Protein AF-A0A8B6LNY7-F1 (afdb_monomer)

Radius of gyration: 22.98 Å; Cα contacts (8 Å, |Δi|>4): 117; chains: 1; bounding box: 53×46×66 Å

Secondary structure (DSSP, 8-state):
-------SSPPPHHHHHHHHHHHTTTS--GGGT--TTT-----HHHHHHHHHHHHHHTT--GGGTTT-HHHHHHHHHHHHHHHHHTT--TT------SSHHHHHHHHHHHHHHHHIIIIITTSPP-EEE-TTS-TTSSS-STT--EEEE-GGGGTSS-TT--EEEE----

Sequence (170 aa):
MTTMQLPKQGVPWAELEPQLKAAGEKDVAWRDGRAPAFVHYAGDDVLEVAKKACLMYFSENGLGLRAFHGLAKFESEVVAMGLGLLHGSEAARGAMTTGGTESIFLAVKAARDAARERGAGKSTPRIVLPYSAHPAFDFSVPGVRSISADLHKYGYAAKGASTTGRAAST

Structure (mmCIF, N/CA/C/O backbone):
data_AF-A0A8B6LNY7-F1
#
_entry.id   AF-A0A8B6LNY7-F1
#
loop_
_atom_site.group_PDB
_atom_site.id
_atom_site.type_symbol
_atom_site.label_atom_id
_atom_site.label_alt_id
_atom_site.label_comp_id
_atom_site.label_asym_id
_atom_site.label_entity_id
_atom_site.label_seq_id
_atom_site.pdbx_PDB_ins_code
_atom_site.Cartn_x
_atom_site.Cartn_y
_atom_site.Cartn_z
_atom_site.occupancy
_atom_site.B_iso_or_equiv
_atom_site.auth_seq_id
_atom_site.auth_comp_id
_atom_site.auth_asym_id
_atom_site.auth_atom_id
_atom_site.pdbx_PDB_model_num
ATOM 1 N N . MET A 1 1 ? -5.660 28.617 17.807 1.00 47.00 1 MET A N 1
ATOM 2 C CA . MET A 1 1 ? -5.602 27.144 17.904 1.00 47.00 1 MET A CA 1
ATOM 3 C C . MET A 1 1 ? -5.821 26.784 19.356 1.00 47.00 1 MET A C 1
ATOM 5 O O . MET A 1 1 ? -5.055 27.249 20.189 1.00 47.00 1 MET A O 1
ATOM 9 N N . THR A 1 2 ? -6.883 26.053 19.677 1.00 55.88 2 THR A N 1
ATOM 10 C CA . THR A 1 2 ? -7.087 25.559 21.042 1.00 55.88 2 THR A CA 1
ATOM 11 C C . THR A 1 2 ? -6.068 24.454 21.280 1.00 55.88 2 THR A C 1
ATOM 13 O O . THR A 1 2 ? -6.096 23.435 20.594 1.00 55.88 2 THR A O 1
ATOM 16 N N . THR A 1 3 ? -5.121 24.674 22.186 1.00 68.50 3 THR A N 1
ATOM 17 C CA . THR A 1 3 ? -4.111 23.680 22.550 1.00 68.50 3 THR A CA 1
ATOM 18 C C . THR A 1 3 ? -4.802 22.570 23.335 1.00 68.50 3 THR A C 1
ATOM 20 O O . THR A 1 3 ? -5.005 22.685 24.542 1.00 68.50 3 THR A O 1
ATOM 23 N N . MET A 1 4 ? -5.227 21.511 22.647 1.00 85.62 4 MET A N 1
ATOM 24 C CA . MET A 1 4 ? -5.687 20.303 23.325 1.00 85.62 4 MET A CA 1
ATOM 25 C C . MET A 1 4 ? -4.488 19.602 23.963 1.00 85.62 4 MET A C 1
ATOM 27 O O . MET A 1 4 ? -3.454 19.414 23.326 1.00 85.62 4 MET A O 1
ATOM 31 N N . GLN A 1 5 ? -4.633 19.247 25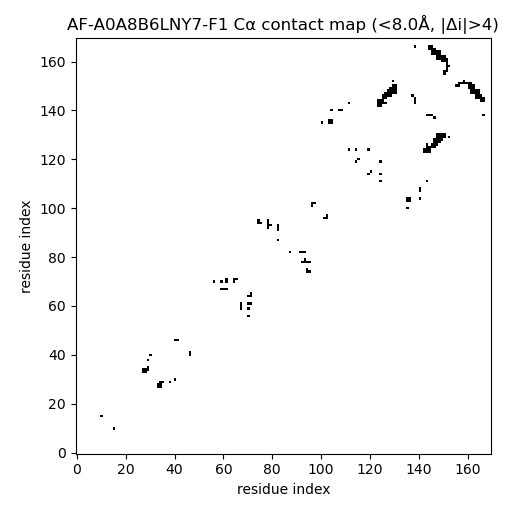.236 1.00 90.62 5 GLN A N 1
ATOM 32 C CA . GLN A 1 5 ? -3.673 18.453 25.998 1.00 90.62 5 GLN A CA 1
ATOM 33 C C . GLN A 1 5 ? -4.251 17.058 26.217 1.00 90.62 5 GLN A C 1
ATOM 35 O O . GLN A 1 5 ? -5.473 16.898 26.270 1.00 90.62 5 GLN A O 1
ATOM 40 N N . LEU A 1 6 ? -3.382 16.059 26.376 1.00 91.94 6 LEU A N 1
ATOM 41 C CA . LEU A 1 6 ? -3.823 14.719 26.752 1.00 91.94 6 LEU A CA 1
ATOM 42 C C . LEU A 1 6 ? -4.579 14.791 28.097 1.00 91.94 6 LEU A C 1
ATOM 44 O O . LEU A 1 6 ? -4.065 15.405 29.041 1.00 91.94 6 LEU A O 1
ATOM 48 N N . PRO A 1 7 ? -5.777 14.191 28.217 1.00 91.31 7 PRO A N 1
ATOM 49 C CA . PRO A 1 7 ? -6.501 14.152 29.480 1.00 91.31 7 PRO A CA 1
ATOM 50 C C . PRO A 1 7 ? -5.653 13.515 30.585 1.00 91.31 7 PRO A C 1
ATOM 52 O O . PRO A 1 7 ? -4.993 12.501 30.372 1.00 91.31 7 PRO A O 1
ATOM 55 N N . LYS A 1 8 ? -5.698 14.084 31.795 1.00 94.88 8 LYS A N 1
ATOM 56 C CA . LYS A 1 8 ? -4.994 13.516 32.961 1.00 94.88 8 LYS A CA 1
ATOM 57 C C . LYS A 1 8 ? -5.571 12.166 33.410 1.00 94.88 8 LYS A C 1
ATOM 59 O O . LYS A 1 8 ? -4.931 11.461 34.181 1.00 94.88 8 LYS A O 1
ATOM 64 N N . GLN A 1 9 ? -6.788 11.843 32.978 1.00 94.44 9 GLN A N 1
ATOM 65 C CA . GLN A 1 9 ? -7.526 10.625 33.303 1.00 94.44 9 GLN A CA 1
ATOM 66 C C . GLN A 1 9 ? -8.167 10.090 32.020 1.00 94.44 9 GLN A C 1
ATOM 68 O O . GLN A 1 9 ? -8.585 10.876 31.170 1.00 94.44 9 GLN A O 1
ATOM 73 N N . GLY A 1 10 ? -8.227 8.765 31.872 1.00 94.44 10 GLY A N 1
ATOM 74 C CA . GLY A 1 10 ? -8.862 8.132 30.716 1.00 94.44 10 GLY A CA 1
ATOM 75 C C . GLY A 1 10 ? -10.376 8.345 30.710 1.00 94.44 10 GLY A C 1
ATOM 76 O O . GLY A 1 10 ? -11.008 8.311 31.764 1.00 94.44 10 GLY A O 1
ATOM 77 N N . VAL A 1 11 ? -10.951 8.540 29.523 1.00 95.12 11 VAL A N 1
ATOM 78 C CA . VAL A 1 11 ? -12.407 8.619 29.337 1.00 95.12 11 VAL A CA 1
ATOM 79 C C . VAL A 1 11 ? -12.974 7.193 29.289 1.00 95.12 11 VAL A C 1
ATOM 81 O O . VAL A 1 11 ? -12.497 6.395 28.476 1.00 95.12 11 VAL A O 1
ATOM 84 N N . PRO A 1 12 ? -13.963 6.837 30.129 1.00 97.19 12 PRO A N 1
ATOM 85 C CA . PRO A 1 12 ? -14.599 5.523 30.081 1.00 97.19 12 PRO A CA 1
ATOM 86 C C . PRO A 1 12 ? -15.250 5.243 28.723 1.00 97.19 12 PRO A C 1
ATOM 88 O O . PRO A 1 12 ? -15.806 6.142 28.095 1.00 97.19 12 PRO A O 1
ATOM 91 N N . TRP A 1 13 ? -15.260 3.978 28.288 1.00 97.00 13 TRP A N 1
ATOM 92 C CA . TRP A 1 13 ? -15.845 3.598 26.993 1.00 97.00 13 TRP A CA 1
ATOM 93 C C . TRP A 1 13 ? -17.307 4.044 26.835 1.00 97.00 13 TRP A C 1
ATOM 95 O O . TRP A 1 13 ? -17.676 4.557 25.785 1.00 97.00 13 TRP A O 1
ATOM 105 N N . ALA A 1 14 ? -18.114 3.927 27.895 1.00 97.75 14 ALA A N 1
ATOM 106 C CA . ALA A 1 14 ? -19.518 4.343 27.888 1.00 97.75 14 ALA A CA 1
ATOM 107 C C . ALA A 1 14 ? -19.713 5.843 27.586 1.00 97.75 14 ALA A C 1
ATOM 109 O O . ALA A 1 14 ? -20.745 6.234 27.047 1.00 97.75 14 ALA A O 1
ATOM 110 N N . GLU A 1 15 ? -18.718 6.674 27.905 1.00 96.56 15 GLU A N 1
ATOM 111 C CA . GLU A 1 15 ? -18.708 8.103 27.588 1.00 96.56 15 GLU A CA 1
ATOM 112 C C . GLU A 1 15 ? -18.037 8.388 26.238 1.00 96.56 15 GLU A C 1
ATOM 114 O O . GLU A 1 15 ? -18.428 9.327 25.545 1.00 96.56 15 GLU A O 1
ATOM 119 N N . LEU A 1 16 ? -17.039 7.586 25.848 1.00 95.81 16 LEU A N 1
ATOM 120 C CA . LEU A 1 16 ? -16.262 7.768 24.620 1.00 95.81 16 LEU A CA 1
ATOM 121 C C . LEU A 1 16 ? -17.009 7.297 23.364 1.00 95.81 16 LEU A C 1
ATOM 123 O O . LEU A 1 16 ? -16.979 7.976 22.341 1.00 95.81 16 LEU A O 1
ATOM 127 N N . GLU A 1 17 ? -17.698 6.158 23.425 1.00 97.38 17 GLU A N 1
ATOM 128 C CA . GLU A 1 17 ? -18.439 5.589 22.295 1.00 97.38 17 GLU A CA 1
ATOM 129 C C . GLU A 1 17 ? -19.442 6.572 21.657 1.00 97.38 17 GLU A C 1
ATOM 131 O O . GLU A 1 17 ? -19.391 6.744 20.434 1.00 97.38 17 GLU A O 1
ATOM 136 N N . PRO A 1 18 ? -20.333 7.256 22.410 1.00 97.50 18 PRO A N 1
ATOM 137 C CA . PRO A 1 18 ? -21.253 8.218 21.807 1.00 97.50 18 PRO A CA 1
ATOM 138 C C . PRO A 1 18 ? -20.524 9.422 21.198 1.00 97.50 18 PRO A C 1
ATOM 140 O O . PRO A 1 18 ? -20.977 9.938 20.181 1.00 97.50 18 PRO A O 1
ATOM 143 N N . GLN A 1 19 ? -19.378 9.838 21.751 1.00 95.50 19 GLN A N 1
ATOM 144 C CA . GLN A 1 19 ? -18.569 10.922 21.179 1.00 95.50 19 GLN A CA 1
ATOM 145 C C . GLN A 1 19 ? -17.958 10.517 19.834 1.00 95.50 19 GLN A C 1
ATOM 147 O O . GLN A 1 19 ? -17.999 11.296 18.884 1.00 95.50 19 GLN A O 1
ATOM 152 N N . LEU A 1 20 ? -17.437 9.288 19.729 1.00 95.38 20 LEU A N 1
ATOM 153 C CA . LEU A 1 20 ? -16.905 8.750 18.473 1.00 95.38 20 LEU A CA 1
ATOM 154 C C . LEU A 1 20 ? -17.998 8.617 17.405 1.00 95.38 20 LEU A C 1
ATOM 156 O O . LEU A 1 20 ? -17.755 8.936 16.244 1.00 95.38 20 LEU A O 1
ATOM 160 N N . LYS A 1 21 ? -19.211 8.195 17.791 1.00 94.75 21 LYS A N 1
ATOM 161 C CA . LYS A 1 21 ? -20.367 8.149 16.880 1.00 94.75 21 LYS A CA 1
ATOM 162 C C . LYS A 1 21 ? -20.768 9.546 16.410 1.00 94.75 21 LYS A C 1
ATOM 164 O O . LYS A 1 21 ? -20.878 9.760 15.207 1.00 94.75 21 LYS A O 1
ATOM 169 N N . ALA A 1 22 ? -20.906 10.492 17.341 1.00 95.75 22 ALA A N 1
ATOM 170 C CA . ALA A 1 22 ? -21.270 11.874 17.039 1.00 95.75 22 ALA A CA 1
ATOM 171 C C . ALA A 1 22 ? -20.250 12.563 16.116 1.00 95.75 22 ALA A C 1
ATOM 173 O O . ALA A 1 22 ? -20.625 13.340 15.240 1.00 95.75 22 ALA A O 1
ATOM 174 N N . ALA A 1 23 ? -18.957 12.252 16.267 1.00 93.50 23 ALA A N 1
ATOM 175 C CA . ALA A 1 23 ? -17.903 12.801 15.417 1.00 93.50 23 ALA A CA 1
ATOM 176 C C . ALA A 1 23 ? -18.090 12.450 13.929 1.00 93.50 23 ALA A C 1
ATOM 178 O O . ALA A 1 23 ? -17.788 13.282 13.077 1.00 93.50 23 ALA A O 1
ATOM 179 N N . GLY A 1 24 ? -18.622 11.260 13.625 1.00 89.25 24 GLY A N 1
ATOM 180 C CA . GLY A 1 24 ? -18.861 10.795 12.256 1.00 89.25 24 GLY A CA 1
ATOM 181 C C . GLY A 1 24 ? -20.216 11.196 11.659 1.00 89.25 24 GLY A C 1
ATOM 182 O O . GLY A 1 24 ? -20.457 10.933 10.486 1.00 89.25 24 GLY A O 1
ATOM 183 N N . GLU A 1 25 ? -21.120 11.837 12.411 1.00 90.50 25 GLU A N 1
ATOM 184 C CA . GLU A 1 25 ? -22.482 12.165 11.934 1.00 90.50 25 GLU A CA 1
ATOM 185 C C . GLU A 1 25 ? -22.505 13.113 10.727 1.00 90.50 25 GLU A C 1
ATOM 187 O O . GLU A 1 25 ? -23.474 13.138 9.969 1.00 90.50 25 GLU A O 1
ATOM 192 N N . LYS A 1 26 ? -21.445 13.909 10.554 1.00 89.38 26 LYS A N 1
ATOM 193 C CA . LYS A 1 26 ? -21.299 14.856 9.439 1.00 89.38 26 LYS A CA 1
ATOM 194 C C . LYS A 1 26 ? -20.458 14.305 8.291 1.00 89.38 26 LYS A C 1
ATOM 196 O O . LYS A 1 26 ? -20.256 15.020 7.307 1.00 89.38 26 LYS A O 1
ATOM 201 N N . ASP A 1 27 ? -19.960 13.076 8.414 1.00 89.06 27 ASP A N 1
ATOM 202 C CA . ASP A 1 27 ? -19.206 12.436 7.346 1.00 89.06 27 ASP A CA 1
ATOM 203 C C . ASP A 1 27 ? -20.122 12.102 6.167 1.00 89.06 27 ASP A C 1
ATOM 205 O O . ASP A 1 27 ? -21.349 12.024 6.270 1.00 89.06 27 ASP A O 1
ATOM 209 N N . VAL A 1 28 ? -19.512 11.906 5.000 1.00 87.00 28 VAL A N 1
ATOM 210 C CA . VAL A 1 28 ? -20.257 11.556 3.794 1.00 87.00 28 VAL A CA 1
ATOM 211 C C . VAL A 1 28 ? -21.011 10.235 3.989 1.00 87.00 28 VAL A C 1
ATOM 213 O O . VAL A 1 28 ? -20.438 9.225 4.404 1.00 87.00 28 VAL A O 1
ATOM 216 N N . ALA A 1 29 ? -22.297 10.225 3.628 1.00 84.62 29 ALA A N 1
ATOM 217 C CA . ALA A 1 29 ? -23.154 9.041 3.647 1.00 84.62 29 ALA A CA 1
ATOM 218 C C . ALA A 1 29 ? -22.782 8.066 2.511 1.00 84.62 29 ALA A C 1
ATOM 220 O O . ALA A 1 29 ? -23.502 7.895 1.526 1.00 84.62 29 ALA A O 1
ATOM 221 N N . TRP A 1 30 ? -21.605 7.447 2.615 1.00 85.56 30 TRP A N 1
ATOM 222 C CA . TRP A 1 30 ? -21.056 6.574 1.577 1.00 85.56 30 TRP A CA 1
ATOM 223 C C . TRP A 1 30 ? -21.847 5.271 1.411 1.00 85.56 30 TRP A C 1
ATOM 225 O O . TRP A 1 30 ? -21.876 4.721 0.313 1.00 85.56 30 TRP A O 1
ATOM 235 N N . ARG A 1 31 ? -22.533 4.809 2.466 1.00 80.81 31 ARG A N 1
ATOM 236 C CA . ARG A 1 31 ? -23.407 3.623 2.422 1.00 80.81 31 ARG A CA 1
ATOM 237 C C . ARG A 1 31 ? -24.643 3.824 1.546 1.00 80.81 31 ARG A C 1
ATOM 239 O O . ARG A 1 31 ? -25.096 2.873 0.925 1.00 80.81 31 ARG A O 1
ATOM 246 N N . ASP A 1 32 ? -25.106 5.063 1.408 1.00 80.06 32 ASP A N 1
ATOM 247 C CA . ASP A 1 32 ? -26.268 5.412 0.582 1.00 80.06 32 ASP A CA 1
ATOM 248 C C . ASP A 1 32 ? -25.882 5.698 -0.884 1.00 80.06 32 ASP A C 1
ATOM 250 O O . ASP A 1 32 ? -26.631 6.333 -1.629 1.00 80.06 32 ASP A O 1
ATOM 254 N N . GLY A 1 33 ? -24.681 5.277 -1.308 1.00 65.25 33 GLY A N 1
ATOM 255 C CA . GLY A 1 33 ? -24.214 5.363 -2.696 1.00 65.25 33 GLY A CA 1
ATOM 256 C C . GLY A 1 33 ? -23.738 6.749 -3.148 1.00 65.25 33 GLY A C 1
ATOM 257 O O . GLY A 1 33 ? -23.534 6.964 -4.341 1.00 65.25 33 GLY A O 1
ATOM 258 N N . ARG A 1 34 ? -23.536 7.705 -2.230 1.00 61.38 34 ARG A N 1
ATOM 259 C CA . ARG A 1 34 ? -23.221 9.111 -2.570 1.00 61.38 34 ARG A CA 1
ATOM 260 C C . ARG A 1 34 ? -21.724 9.471 -2.586 1.00 61.38 34 ARG A C 1
ATOM 262 O O . ARG A 1 34 ? -21.398 10.655 -2.586 1.00 61.38 34 ARG A O 1
ATOM 269 N N . ALA A 1 35 ? -20.806 8.498 -2.605 1.00 70.50 35 ALA A N 1
ATOM 270 C CA . ALA A 1 35 ? -19.359 8.760 -2.506 1.00 70.50 35 ALA A CA 1
ATOM 271 C C . ALA A 1 35 ? -18.483 7.821 -3.371 1.00 70.50 35 ALA A C 1
ATOM 273 O O . ALA A 1 35 ? -17.830 6.925 -2.838 1.00 70.50 35 ALA A O 1
ATOM 274 N N . PRO A 1 36 ? -18.405 8.029 -4.699 1.00 59.12 36 PRO A N 1
ATOM 275 C CA . PRO A 1 36 ? -17.746 7.088 -5.614 1.00 59.12 36 PRO A CA 1
ATOM 276 C C . PRO A 1 36 ? -16.206 7.033 -5.528 1.00 59.12 36 PRO A C 1
ATOM 278 O O . PRO A 1 36 ? -15.612 6.133 -6.111 1.00 59.12 36 PRO A O 1
ATOM 281 N N . ALA A 1 37 ? -15.543 7.970 -4.838 1.00 68.25 37 ALA A N 1
ATOM 282 C CA . ALA A 1 37 ? -14.080 8.118 -4.885 1.00 68.25 37 ALA A CA 1
ATOM 283 C C . ALA A 1 37 ? -13.333 7.744 -3.589 1.00 68.25 37 ALA A C 1
ATOM 285 O O . ALA A 1 37 ? -12.107 7.695 -3.601 1.00 68.25 37 ALA A O 1
ATOM 286 N N . PHE A 1 38 ? -14.037 7.501 -2.477 1.00 75.44 38 PHE A N 1
ATOM 287 C CA . PHE A 1 38 ? -13.400 7.389 -1.153 1.00 75.44 38 PHE A CA 1
ATOM 288 C C . PHE A 1 38 ? -13.570 6.027 -0.483 1.00 75.44 38 PHE A C 1
ATOM 290 O O . PHE A 1 38 ? -12.706 5.620 0.288 1.00 75.44 38 PHE A O 1
ATOM 297 N N . VAL A 1 39 ? -14.665 5.314 -0.763 1.00 81.88 39 VAL A N 1
ATOM 298 C CA . VAL A 1 39 ? -14.946 4.012 -0.151 1.00 81.88 39 VAL A CA 1
ATOM 299 C C . VAL A 1 39 ? -15.281 3.005 -1.239 1.00 81.88 39 VAL A C 1
ATOM 301 O O . VAL A 1 39 ? -16.311 3.105 -1.902 1.00 81.88 39 VAL A O 1
ATOM 304 N N . HIS A 1 40 ? -14.414 2.008 -1.405 1.00 80.75 40 HIS A N 1
ATOM 305 C CA . HIS A 1 40 ? -14.677 0.857 -2.262 1.00 80.75 40 HIS A CA 1
ATOM 306 C C . HIS A 1 40 ? -15.459 -0.188 -1.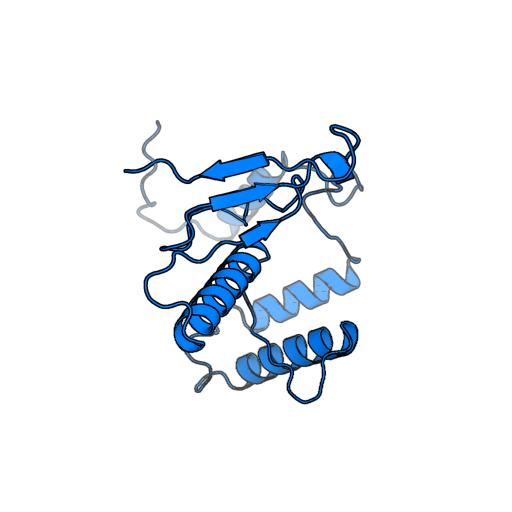463 1.00 80.75 40 HIS A C 1
ATOM 308 O O . HIS A 1 40 ? -14.883 -1.026 -0.772 1.00 80.75 40 HIS A O 1
ATOM 314 N N . TYR A 1 41 ? -16.786 -0.086 -1.508 1.00 85.31 41 TYR A N 1
ATOM 315 C CA . TYR A 1 41 ? -17.689 -0.965 -0.774 1.00 85.31 41 TYR A CA 1
ATOM 316 C C . TYR A 1 41 ? -18.066 -2.196 -1.606 1.00 85.31 41 TYR A C 1
ATOM 318 O O . TYR A 1 41 ? -18.599 -2.066 -2.706 1.00 85.31 41 TYR A O 1
ATOM 326 N N . ALA A 1 42 ? -17.795 -3.383 -1.063 1.00 85.75 42 ALA A N 1
ATOM 327 C CA . ALA A 1 42 ? -18.013 -4.669 -1.728 1.00 85.75 42 ALA A CA 1
ATOM 328 C C . ALA A 1 42 ? -19.204 -5.470 -1.161 1.00 85.75 42 ALA A C 1
ATOM 330 O O . ALA A 1 42 ? -19.354 -6.636 -1.505 1.00 85.75 42 ALA A O 1
ATOM 331 N N . GLY A 1 43 ? -20.036 -4.859 -0.309 1.00 89.81 43 GLY A N 1
ATOM 332 C CA . GLY A 1 43 ? -21.124 -5.534 0.407 1.00 89.81 43 GLY A CA 1
ATOM 333 C C . GLY A 1 43 ? -20.847 -5.693 1.904 1.00 89.81 43 GLY A C 1
ATOM 334 O O . GLY A 1 43 ? -19.695 -5.672 2.350 1.00 89.81 43 GLY A O 1
ATOM 335 N N . ASP A 1 44 ? -21.916 -5.801 2.696 1.00 92.50 44 ASP A N 1
ATOM 336 C CA . ASP A 1 44 ? -21.831 -5.892 4.157 1.00 92.50 44 ASP A CA 1
ATOM 337 C C . ASP A 1 44 ? -21.225 -7.230 4.580 1.00 92.50 44 ASP A C 1
ATOM 339 O O . ASP A 1 44 ? -20.447 -7.284 5.525 1.00 92.50 44 ASP A O 1
ATOM 343 N N . ASP A 1 45 ? -21.511 -8.302 3.845 1.00 95.81 45 ASP A N 1
ATOM 344 C CA . ASP A 1 45 ? -20.923 -9.623 4.054 1.00 95.81 45 ASP A CA 1
ATOM 345 C C . ASP A 1 45 ? -19.390 -9.594 3.938 1.00 95.81 45 ASP A C 1
ATOM 347 O O . ASP A 1 45 ? -18.692 -10.085 4.830 1.00 95.81 45 ASP A O 1
ATOM 351 N N . VAL A 1 46 ? -18.854 -8.940 2.902 1.00 93.56 46 VAL A N 1
ATOM 352 C CA . VAL A 1 46 ? -17.406 -8.760 2.710 1.00 93.56 46 VAL A CA 1
ATOM 353 C C . VAL A 1 46 ? -16.820 -7.841 3.783 1.00 93.56 46 VAL A C 1
ATOM 355 O O . VAL A 1 46 ? -15.768 -8.137 4.359 1.00 93.56 46 VAL A O 1
ATOM 358 N N . LEU A 1 47 ? -17.502 -6.734 4.090 1.00 90.19 47 LEU A N 1
ATOM 359 C CA . LEU A 1 47 ? -17.055 -5.778 5.101 1.00 90.19 47 LEU A CA 1
ATOM 360 C C . LEU A 1 47 ? -16.986 -6.411 6.501 1.00 90.19 47 LEU A C 1
ATOM 362 O O . LEU A 1 47 ? -16.044 -6.147 7.249 1.00 90.19 47 LEU A O 1
ATOM 366 N N . GLU A 1 48 ? -17.948 -7.259 6.860 1.00 96.06 48 GLU A N 1
ATOM 367 C CA . GLU A 1 48 ? -17.963 -7.967 8.141 1.00 96.06 48 GLU A CA 1
ATOM 368 C C . GLU A 1 48 ? -16.808 -8.965 8.269 1.00 96.06 48 GLU A C 1
ATOM 370 O O . GLU A 1 48 ? -16.193 -9.061 9.335 1.00 96.06 48 GLU A O 1
ATOM 375 N N . VAL A 1 49 ? -16.449 -9.667 7.189 1.00 96.56 49 VAL A N 1
ATOM 376 C CA . VAL A 1 49 ? -15.251 -10.523 7.170 1.00 96.56 49 VAL A CA 1
ATOM 377 C C . VAL A 1 49 ? -13.987 -9.685 7.371 1.00 96.56 49 VAL A C 1
ATOM 379 O O . VAL A 1 49 ? -13.164 -10.024 8.224 1.00 96.56 49 VAL A O 1
ATOM 382 N N . ALA A 1 50 ? -13.854 -8.562 6.657 1.00 89.81 50 ALA A N 1
ATOM 383 C CA . ALA A 1 50 ? -12.695 -7.677 6.770 1.00 89.81 50 ALA A CA 1
ATOM 384 C C . ALA A 1 50 ? -12.522 -7.112 8.193 1.00 89.81 50 ALA A C 1
ATOM 386 O O . ALA A 1 50 ? -11.417 -7.141 8.737 1.00 89.81 50 ALA A O 1
ATOM 387 N N . LYS A 1 51 ? -13.611 -6.664 8.836 1.00 90.94 51 LYS A N 1
ATOM 388 C CA . LYS A 1 51 ? -13.592 -6.197 10.235 1.00 90.94 51 LYS A CA 1
ATOM 389 C C . LYS A 1 51 ? -13.142 -7.295 11.196 1.00 90.94 51 LYS A C 1
ATOM 391 O O . LYS A 1 51 ? -12.282 -7.051 12.039 1.00 90.94 51 LYS A O 1
ATOM 396 N N . LYS A 1 52 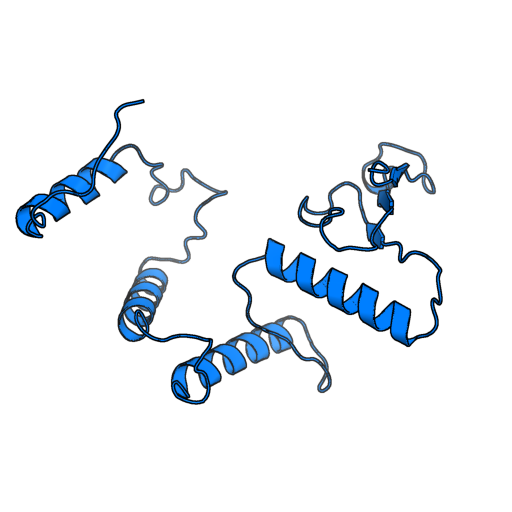? -13.705 -8.503 11.072 1.00 97.38 52 LYS A N 1
ATOM 397 C CA . LYS A 1 52 ? -13.362 -9.642 11.939 1.00 97.38 52 LYS A CA 1
ATOM 398 C C . LYS A 1 52 ? -11.895 -10.032 11.793 1.00 97.38 52 LYS A C 1
ATOM 400 O O . LYS A 1 52 ? -11.217 -10.179 12.804 1.00 97.38 52 LYS A O 1
ATOM 405 N N . ALA A 1 53 ? -11.398 -10.137 10.561 1.00 92.44 53 ALA A N 1
ATOM 406 C CA . ALA A 1 53 ? -9.991 -10.422 10.302 1.00 92.44 53 ALA A CA 1
ATOM 407 C C . ALA A 1 53 ? -9.083 -9.323 10.876 1.00 92.44 53 ALA A C 1
ATOM 409 O O . ALA A 1 53 ? -8.135 -9.626 11.592 1.00 92.44 53 ALA A O 1
ATOM 410 N N . CYS A 1 54 ? -9.411 -8.046 10.655 1.00 89.44 54 CYS A N 1
ATOM 411 C CA . CYS A 1 54 ? -8.648 -6.935 11.223 1.00 89.44 54 CYS A CA 1
ATOM 412 C C . CYS A 1 54 ? -8.560 -7.024 12.753 1.00 89.44 54 CYS A C 1
ATOM 414 O O . CYS A 1 54 ? -7.472 -6.889 13.299 1.00 89.44 54 CYS A O 1
ATOM 416 N N . LEU A 1 55 ? -9.666 -7.326 13.443 1.00 93.88 55 LEU A N 1
ATOM 417 C CA . LEU A 1 55 ? -9.673 -7.477 14.902 1.00 93.88 55 LEU A CA 1
ATOM 418 C C . LEU A 1 55 ? -8.877 -8.695 15.393 1.00 93.88 55 LEU A C 1
ATOM 420 O O . LEU A 1 55 ? -8.245 -8.607 16.441 1.00 93.88 55 LEU A O 1
ATOM 424 N N . MET A 1 56 ? -8.869 -9.806 14.648 1.00 93.06 56 MET A N 1
ATOM 425 C CA . MET A 1 56 ? -8.053 -10.982 14.989 1.00 93.06 56 MET A CA 1
ATOM 426 C C . MET A 1 56 ? -6.549 -10.679 14.931 1.00 93.06 56 MET A C 1
ATOM 428 O O . MET A 1 56 ? -5.802 -11.159 15.777 1.00 93.06 56 MET A O 1
ATOM 432 N N . TYR A 1 57 ? -6.123 -9.862 13.964 1.00 85.94 57 TYR A N 1
ATOM 433 C CA . TYR A 1 57 ? -4.715 -9.563 13.676 1.00 85.94 57 TYR A CA 1
ATOM 434 C C . TYR A 1 57 ? -4.279 -8.158 14.129 1.00 85.94 57 TYR A C 1
ATOM 436 O O . TYR A 1 57 ? -3.168 -7.729 13.832 1.00 85.94 57 TYR A O 1
ATOM 444 N N . PHE A 1 58 ? -5.130 -7.436 14.867 1.00 87.56 58 PHE A N 1
ATOM 445 C CA . PHE A 1 58 ? -4.985 -6.000 15.155 1.00 87.56 58 PHE A CA 1
ATOM 446 C C . PHE A 1 58 ? -3.658 -5.620 15.827 1.00 87.56 58 PHE A C 1
ATOM 448 O O . PHE A 1 58 ? -3.168 -4.506 15.664 1.00 87.56 58 PHE A O 1
ATOM 455 N N . SER A 1 59 ? -3.083 -6.536 16.608 1.00 86.94 59 SER A N 1
ATOM 456 C CA . SER A 1 59 ? -1.833 -6.320 17.346 1.00 86.94 59 SER A CA 1
ATOM 457 C C . SER A 1 59 ? -0.611 -6.987 16.711 1.00 86.94 59 SER A C 1
ATOM 459 O O . SER A 1 59 ? 0.490 -6.857 17.248 1.00 86.94 59 SER A O 1
ATOM 461 N N . GLU A 1 60 ? -0.774 -7.710 15.600 1.00 86.00 60 GLU A N 1
ATOM 462 C CA . GLU A 1 60 ? 0.353 -8.323 14.896 1.00 86.00 60 GLU A CA 1
ATOM 463 C C . GLU A 1 60 ? 1.158 -7.277 14.114 1.00 86.00 60 GLU A C 1
ATOM 465 O O . GLU A 1 60 ? 0.657 -6.217 13.740 1.00 86.00 60 GLU A O 1
ATOM 470 N N . ASN A 1 61 ? 2.443 -7.560 13.880 1.00 80.38 61 ASN A N 1
ATOM 471 C CA . ASN A 1 61 ? 3.366 -6.603 13.275 1.00 80.38 61 ASN A CA 1
ATOM 472 C C . ASN A 1 61 ? 4.195 -7.246 12.154 1.00 80.38 61 ASN A C 1
ATOM 474 O O . ASN A 1 61 ? 4.967 -8.176 12.400 1.00 80.38 61 ASN A O 1
ATOM 478 N N . GLY A 1 62 ? 4.103 -6.681 10.945 1.00 77.81 62 GLY A N 1
ATOM 479 C CA . GLY A 1 62 ? 4.834 -7.121 9.750 1.00 77.81 62 GLY A CA 1
ATOM 480 C C . GLY A 1 62 ? 6.365 -7.010 9.832 1.00 77.81 62 GLY A C 1
ATOM 481 O O . GLY A 1 62 ? 7.065 -7.593 9.016 1.00 77.81 62 GLY A O 1
ATOM 482 N N . LEU A 1 63 ? 6.936 -6.337 10.838 1.00 77.69 63 LEU A N 1
ATOM 483 C CA . LEU A 1 63 ? 8.382 -6.400 11.114 1.00 77.69 63 LEU A CA 1
ATOM 484 C C . LEU A 1 63 ? 8.807 -7.760 11.689 1.00 77.69 63 LEU A C 1
ATOM 486 O O . LEU A 1 63 ? 9.963 -8.166 11.575 1.00 77.69 63 LEU A O 1
ATOM 490 N N . GLY A 1 64 ? 7.871 -8.462 12.329 1.00 80.88 64 GLY A N 1
ATOM 491 C CA . GLY A 1 64 ? 8.095 -9.702 13.056 1.00 80.88 64 GLY A CA 1
ATOM 492 C C . GLY A 1 64 ? 7.607 -10.941 12.316 1.00 80.88 64 GLY A C 1
ATOM 493 O O . GLY A 1 64 ? 7.100 -11.841 12.972 1.00 80.88 64 GLY A O 1
ATOM 494 N N . LEU A 1 65 ? 7.743 -11.047 10.988 1.00 79.75 65 LEU A N 1
ATOM 495 C CA . LEU A 1 65 ? 7.209 -12.197 10.222 1.00 79.75 65 LEU A CA 1
ATOM 496 C C . LEU A 1 65 ? 7.748 -13.568 10.674 1.00 79.75 65 LEU A C 1
ATOM 498 O O . LEU A 1 65 ? 7.099 -14.589 10.475 1.00 79.75 65 LEU A O 1
ATOM 502 N N . ARG A 1 66 ? 8.912 -13.599 11.336 1.00 83.31 66 ARG A N 1
ATOM 503 C CA . ARG A 1 66 ? 9.462 -14.808 11.983 1.00 83.31 66 ARG A CA 1
ATOM 504 C C . ARG A 1 66 ? 8.760 -15.190 13.293 1.00 83.31 66 ARG A C 1
ATOM 506 O O . ARG A 1 66 ? 8.968 -16.290 13.780 1.00 83.31 66 ARG A O 1
ATOM 513 N N . ALA A 1 67 ? 8.010 -14.271 13.891 1.00 86.62 67 ALA A N 1
ATOM 514 C CA . ALA A 1 67 ? 7.177 -14.492 15.070 1.00 86.62 67 ALA A CA 1
ATOM 515 C C . ALA A 1 67 ? 5.694 -14.655 14.686 1.00 86.62 67 ALA A C 1
ATOM 517 O O . ALA A 1 67 ? 4.974 -15.405 15.338 1.00 86.62 67 ALA A O 1
ATOM 518 N N . PHE A 1 68 ? 5.255 -14.012 13.599 1.00 90.38 68 PHE A N 1
ATOM 519 C CA . PHE A 1 68 ? 3.875 -14.023 13.108 1.00 90.38 68 PHE A CA 1
ATOM 520 C C . PHE A 1 68 ? 3.764 -14.790 11.783 1.00 90.38 68 PHE A C 1
ATOM 522 O O . PHE A 1 68 ? 3.586 -14.218 10.708 1.00 90.38 68 PHE A O 1
ATOM 529 N N . HIS A 1 69 ? 3.884 -16.119 11.850 1.00 92.00 69 HIS A N 1
ATOM 530 C CA . HIS A 1 69 ? 3.852 -16.976 10.655 1.00 92.00 69 HIS A CA 1
ATOM 531 C C . HIS A 1 69 ? 2.514 -16.910 9.898 1.00 92.00 69 HIS A C 1
ATOM 533 O O . HIS A 1 69 ? 2.497 -17.072 8.680 1.00 92.00 69 HIS A O 1
ATOM 539 N N . GLY A 1 70 ? 1.404 -16.671 10.609 1.00 92.50 70 GLY A N 1
ATOM 540 C CA . GLY A 1 70 ? 0.085 -16.478 10.000 1.00 92.50 70 GLY A CA 1
ATOM 541 C C . GLY A 1 70 ? 0.069 -15.262 9.077 1.00 92.50 70 GLY A C 1
ATOM 542 O O . GLY A 1 70 ? -0.249 -15.398 7.900 1.00 92.50 70 GLY A O 1
ATOM 543 N N . LEU A 1 71 ? 0.517 -14.107 9.579 1.00 89.25 71 LEU A N 1
ATOM 544 C CA . LEU A 1 71 ? 0.653 -12.888 8.785 1.00 89.25 71 LEU A CA 1
ATOM 545 C C . LEU A 1 71 ? 1.556 -13.095 7.561 1.00 89.25 71 LEU A C 1
ATOM 547 O O . LEU A 1 71 ? 1.153 -12.777 6.446 1.00 89.25 71 LEU A O 1
ATOM 551 N N . ALA A 1 72 ? 2.727 -13.716 7.745 1.00 89.50 72 ALA A N 1
ATOM 552 C CA . ALA A 1 72 ? 3.651 -14.009 6.645 1.00 89.50 72 ALA A CA 1
ATOM 553 C C . ALA A 1 72 ? 3.014 -14.885 5.552 1.00 89.50 72 ALA A C 1
ATOM 555 O O . ALA A 1 72 ? 3.218 -14.658 4.357 1.00 89.50 72 ALA A O 1
ATOM 556 N N . LYS A 1 73 ? 2.220 -15.884 5.959 1.00 95.31 73 LYS A N 1
ATOM 557 C CA . LYS A 1 73 ? 1.454 -16.727 5.040 1.00 95.31 73 LYS A CA 1
ATOM 558 C C . LYS A 1 73 ? 0.440 -15.893 4.254 1.00 95.31 73 LYS A C 1
ATOM 560 O O . LYS A 1 73 ? 0.428 -15.985 3.030 1.00 95.31 73 LYS A O 1
ATOM 565 N N . PHE A 1 74 ? -0.376 -15.080 4.925 1.00 94.62 74 PHE A N 1
ATOM 566 C CA . PHE A 1 74 ? -1.419 -14.302 4.252 1.00 94.62 74 PHE A CA 1
ATOM 567 C C . PHE A 1 74 ? -0.851 -13.263 3.289 1.00 94.62 74 PHE A C 1
ATOM 569 O O . PHE A 1 74 ? -1.365 -13.129 2.182 1.00 94.62 74 PHE A O 1
ATOM 576 N N . GLU A 1 75 ? 0.234 -12.573 3.655 1.00 91.38 75 GLU A N 1
ATOM 577 C CA . GLU A 1 75 ? 0.913 -11.655 2.734 1.00 91.38 75 GLU A CA 1
ATOM 578 C C . GLU A 1 75 ? 1.383 -12.385 1.466 1.00 91.38 75 GLU A C 1
ATOM 580 O O . GLU A 1 75 ? 1.147 -11.913 0.353 1.00 91.38 75 GLU A O 1
ATOM 585 N N . SER A 1 76 ? 1.990 -13.566 1.621 1.00 94.38 76 SER A N 1
ATOM 586 C CA . SER A 1 76 ? 2.449 -14.388 0.496 1.00 94.38 76 SER A CA 1
ATOM 587 C C . SER A 1 76 ? 1.293 -14.859 -0.396 1.00 94.38 76 SER A C 1
ATOM 589 O O . SER A 1 76 ? 1.377 -14.770 -1.622 1.00 94.38 76 SER A O 1
ATOM 591 N N . GLU A 1 77 ? 0.187 -15.313 0.199 1.00 97.25 77 GLU A N 1
ATOM 592 C CA . GLU A 1 77 ? -0.994 -15.778 -0.537 1.00 97.25 77 GLU A CA 1
ATOM 593 C C . GLU A 1 77 ? -1.678 -14.641 -1.309 1.00 97.25 77 GLU A C 1
ATOM 595 O O . GLU A 1 77 ? -2.037 -14.825 -2.472 1.00 97.25 77 GLU A O 1
ATOM 600 N N . VAL A 1 78 ? -1.805 -13.447 -0.717 1.00 95.56 78 VAL A N 1
ATOM 601 C CA . VAL A 1 78 ? -2.370 -12.272 -1.403 1.00 95.56 78 VAL A CA 1
ATOM 602 C C . VAL A 1 78 ? -1.499 -11.853 -2.586 1.00 95.56 78 VAL A C 1
ATOM 604 O O . VAL A 1 78 ? -2.021 -11.613 -3.678 1.00 95.56 78 VAL A O 1
ATOM 607 N N . VAL A 1 79 ? -0.174 -11.827 -2.411 1.00 95.88 79 VAL A N 1
ATOM 608 C CA . VAL A 1 79 ? 0.761 -11.556 -3.511 1.00 95.88 79 VAL A CA 1
ATOM 609 C C . VAL A 1 79 ? 0.621 -12.606 -4.615 1.00 95.88 79 VAL A C 1
ATOM 611 O O . VAL A 1 79 ? 0.529 -12.244 -5.787 1.00 95.88 79 VAL A O 1
ATOM 614 N N . ALA A 1 80 ? 0.555 -13.893 -4.264 1.00 97.31 80 ALA A N 1
ATOM 615 C CA . ALA A 1 80 ? 0.404 -14.975 -5.234 1.00 97.31 80 ALA A CA 1
ATOM 616 C C . ALA A 1 80 ? -0.910 -14.870 -6.027 1.00 97.31 80 ALA A C 1
ATOM 618 O O . ALA A 1 80 ? -0.893 -14.993 -7.252 1.00 97.31 80 ALA A O 1
ATOM 619 N N . MET A 1 81 ? -2.033 -14.572 -5.362 1.00 98.12 81 MET A N 1
ATOM 620 C CA . MET A 1 81 ? -3.316 -14.329 -6.033 1.00 98.12 81 MET A CA 1
ATOM 621 C C . MET A 1 81 ? -3.235 -13.142 -6.999 1.00 98.12 81 MET A C 1
ATOM 623 O O . MET A 1 81 ? -3.687 -13.250 -8.138 1.00 98.12 81 MET A O 1
ATOM 627 N N . GLY A 1 82 ? -2.620 -12.030 -6.582 1.00 95.31 82 GLY A N 1
ATOM 628 C CA . GLY A 1 82 ? -2.427 -10.856 -7.438 1.00 95.31 82 GLY A CA 1
ATOM 629 C C . GLY A 1 82 ? -1.568 -11.151 -8.671 1.00 95.31 82 GLY A C 1
ATOM 630 O O . GLY A 1 82 ? -1.921 -10.752 -9.780 1.00 95.31 82 GLY A O 1
ATOM 631 N N . LEU A 1 83 ? -0.476 -11.902 -8.502 1.00 96.19 83 LEU A N 1
ATOM 632 C CA . LEU A 1 83 ? 0.358 -12.354 -9.618 1.00 96.19 83 LEU A CA 1
ATOM 633 C C . LEU A 1 83 ? -0.421 -13.272 -10.568 1.00 96.19 83 LEU A C 1
ATOM 635 O O . LEU A 1 83 ? -0.328 -13.092 -11.779 1.00 96.19 83 LEU A O 1
ATOM 639 N N . GLY A 1 84 ? -1.221 -14.203 -10.039 1.00 97.44 84 GLY A N 1
ATOM 640 C CA . GLY A 1 84 ? -2.079 -15.075 -10.844 1.00 97.44 84 GLY A CA 1
ATOM 641 C C . GLY A 1 84 ? -3.102 -14.293 -11.675 1.00 97.44 84 GLY A C 1
ATOM 642 O O . GLY A 1 84 ? -3.211 -14.512 -12.880 1.00 97.44 84 GLY A O 1
ATOM 643 N N . LEU A 1 85 ? -3.788 -13.322 -11.060 1.00 97.75 85 LEU A N 1
ATOM 644 C CA . LEU A 1 85 ? -4.756 -12.445 -11.734 1.00 97.75 85 LEU A CA 1
ATOM 645 C C . LEU A 1 85 ? -4.129 -11.602 -12.854 1.00 97.75 85 LEU A C 1
ATOM 647 O O . LEU A 1 85 ? -4.795 -11.297 -13.840 1.00 97.75 85 LEU A O 1
ATOM 651 N N . LEU A 1 86 ? -2.858 -11.220 -12.708 1.00 96.94 86 LEU A N 1
ATOM 652 C CA . LEU A 1 86 ? -2.121 -10.408 -13.681 1.00 96.94 86 LEU A CA 1
ATOM 653 C C . LEU A 1 86 ? -1.255 -11.243 -14.638 1.00 96.94 86 LEU A C 1
ATOM 655 O O . LEU A 1 86 ? -0.431 -10.680 -15.359 1.00 96.94 86 LEU A O 1
ATOM 659 N N . HIS A 1 87 ? -1.440 -12.567 -14.658 1.00 96.69 87 HIS A N 1
ATOM 660 C CA . HIS A 1 87 ? -0.694 -13.506 -15.503 1.00 96.69 87 HIS A CA 1
ATOM 661 C C . HIS A 1 87 ? 0.835 -13.401 -15.333 1.00 96.69 87 HIS A C 1
ATOM 663 O O . HIS A 1 87 ? 1.597 -13.438 -16.304 1.00 96.69 87 HIS A O 1
ATOM 669 N N . GLY A 1 88 ? 1.293 -13.245 -14.090 1.00 95.31 88 GLY A N 1
ATOM 670 C CA . GLY A 1 88 ? 2.710 -13.267 -13.743 1.00 95.31 88 GLY A CA 1
ATOM 671 C C . GLY A 1 88 ? 3.366 -14.599 -14.122 1.00 95.31 88 GLY A C 1
ATOM 672 O O . GLY A 1 88 ? 2.758 -15.660 -14.016 1.00 95.31 88 GLY A O 1
ATOM 673 N N . SER A 1 89 ? 4.623 -14.548 -14.564 1.00 96.00 89 SER A N 1
ATOM 674 C CA . SER A 1 89 ? 5.410 -15.755 -14.838 1.00 96.00 89 SER A CA 1
ATOM 675 C C . SER A 1 89 ? 5.854 -16.452 -13.547 1.00 96.00 89 SER A C 1
ATOM 677 O O . SER A 1 89 ? 5.847 -15.854 -12.475 1.00 96.00 89 SER A O 1
ATOM 679 N N . GLU A 1 90 ? 6.370 -17.679 -13.653 1.00 93.62 90 GLU A N 1
ATOM 680 C CA . GLU A 1 90 ? 6.974 -18.417 -12.524 1.00 93.62 90 GLU A CA 1
ATOM 681 C C . GLU A 1 90 ? 8.118 -17.653 -11.826 1.00 93.62 90 GLU A C 1
ATOM 683 O O . GLU A 1 90 ? 8.415 -17.850 -10.644 1.00 93.62 90 GLU A O 1
ATOM 688 N N . ALA A 1 91 ? 8.779 -16.748 -12.553 1.00 95.19 91 ALA A N 1
ATOM 689 C CA . ALA A 1 91 ? 9.832 -15.889 -12.020 1.00 95.19 91 ALA A CA 1
ATOM 690 C C . ALA A 1 91 ? 9.294 -14.605 -11.360 1.00 95.19 91 ALA A C 1
ATOM 692 O O . ALA A 1 91 ? 10.065 -13.889 -10.719 1.00 95.19 91 ALA A O 1
ATOM 693 N N . ALA A 1 92 ? 8.003 -14.291 -11.506 1.00 94.69 92 ALA A N 1
ATOM 694 C CA . ALA A 1 92 ? 7.408 -13.078 -10.962 1.00 94.69 92 ALA A CA 1
ATOM 695 C C . ALA A 1 92 ? 7.396 -13.106 -9.430 1.00 94.69 92 ALA A C 1
ATOM 697 O O . ALA A 1 92 ? 7.125 -14.127 -8.796 1.00 94.69 92 ALA A O 1
ATOM 698 N N . ARG A 1 93 ? 7.713 -11.967 -8.820 1.00 94.81 93 ARG A N 1
ATOM 699 C CA . ARG A 1 93 ? 7.714 -11.765 -7.368 1.00 94.81 93 ARG A CA 1
ATOM 700 C C . ARG A 1 93 ? 6.981 -10.466 -7.054 1.00 94.81 93 ARG A C 1
ATOM 702 O O . ARG A 1 93 ? 6.875 -9.596 -7.917 1.00 94.81 93 ARG A O 1
ATOM 709 N N . GLY A 1 94 ? 6.497 -10.338 -5.826 1.00 93.44 94 GLY A N 1
ATOM 710 C CA . GLY A 1 94 ? 5.789 -9.152 -5.359 1.00 93.44 94 GLY A CA 1
ATOM 711 C C . GLY A 1 94 ? 5.950 -8.950 -3.859 1.00 93.44 94 GLY A C 1
ATOM 712 O O . GLY A 1 94 ? 6.556 -9.774 -3.174 1.00 93.44 94 GLY A O 1
ATOM 713 N N . ALA A 1 95 ? 5.416 -7.837 -3.374 1.00 91.56 95 ALA A N 1
ATOM 714 C CA . ALA A 1 95 ? 5.395 -7.480 -1.965 1.00 91.56 95 ALA A CA 1
ATOM 715 C C . ALA A 1 95 ? 4.098 -6.730 -1.647 1.00 91.56 95 ALA A C 1
ATOM 717 O O . ALA A 1 95 ? 3.557 -6.030 -2.508 1.00 91.56 95 ALA A O 1
ATOM 718 N N . MET A 1 96 ? 3.627 -6.862 -0.408 1.00 90.88 96 MET A N 1
ATOM 719 C CA . MET A 1 96 ? 2.566 -6.012 0.125 1.00 90.88 96 MET A CA 1
ATOM 720 C C . MET A 1 96 ? 3.107 -4.600 0.381 1.00 90.88 96 MET A C 1
ATOM 722 O O . MET A 1 96 ? 4.282 -4.421 0.699 1.00 90.88 96 MET A O 1
ATOM 726 N N . THR A 1 97 ? 2.247 -3.595 0.233 1.00 88.38 97 THR A N 1
ATOM 727 C CA . THR A 1 97 ? 2.557 -2.185 0.521 1.00 88.38 97 THR A CA 1
ATOM 728 C C . THR A 1 97 ? 1.361 -1.535 1.209 1.00 88.38 97 THR A C 1
ATOM 730 O O . THR A 1 97 ? 0.256 -2.078 1.195 1.00 88.38 97 THR A O 1
ATOM 733 N N . THR A 1 98 ? 1.561 -0.357 1.787 1.00 85.69 98 THR A N 1
ATOM 734 C CA . THR A 1 98 ? 0.517 0.435 2.451 1.00 85.69 98 THR A CA 1
ATOM 735 C C . THR A 1 98 ? -0.484 1.062 1.476 1.00 85.69 98 THR A C 1
ATOM 737 O O . THR A 1 98 ? -1.568 1.472 1.887 1.00 85.69 98 THR A O 1
ATOM 740 N N . GLY A 1 99 ? -0.160 1.131 0.180 1.00 84.19 99 GLY A N 1
ATOM 741 C CA . GLY A 1 99 ? -1.057 1.650 -0.848 1.00 84.19 99 GLY A CA 1
ATOM 742 C C . GLY A 1 99 ? -0.377 1.913 -2.193 1.00 84.19 99 GLY A C 1
ATOM 743 O O . GLY A 1 99 ? 0.822 1.695 -2.380 1.00 84.19 99 GLY A O 1
ATOM 744 N N . GLY A 1 100 ? -1.156 2.434 -3.148 1.00 83.12 100 GLY A N 1
ATOM 745 C CA . GLY A 1 100 ? -0.703 2.638 -4.530 1.00 83.12 100 GLY A CA 1
ATOM 746 C C . GLY A 1 100 ? 0.495 3.586 -4.673 1.00 83.12 100 GLY A C 1
ATOM 747 O O . GLY A 1 100 ? 1.378 3.338 -5.493 1.00 83.12 100 GLY A O 1
ATOM 748 N N . THR A 1 101 ? 0.577 4.636 -3.851 1.00 85.19 101 THR A N 1
ATOM 749 C CA . THR A 1 101 ? 1.712 5.576 -3.862 1.00 85.19 101 THR A CA 1
ATOM 750 C C . THR A 1 101 ? 3.025 4.889 -3.484 1.00 85.19 101 THR A C 1
ATOM 752 O O . THR A 1 101 ? 4.019 5.053 -4.190 1.00 85.19 101 THR A O 1
ATOM 755 N N . GLU A 1 102 ? 3.034 4.077 -2.421 1.00 85.56 102 GLU A N 1
ATOM 756 C CA . GLU A 1 102 ? 4.223 3.314 -2.022 1.00 85.56 102 GLU A CA 1
ATOM 757 C C . GLU A 1 102 ? 4.594 2.271 -3.085 1.00 85.56 102 GLU A C 1
ATOM 759 O O . GLU A 1 102 ? 5.765 2.150 -3.443 1.00 85.56 102 GLU A O 1
ATOM 764 N N . SER A 1 103 ? 3.600 1.581 -3.660 1.00 88.62 103 SER A N 1
ATOM 765 C CA . SER A 1 103 ? 3.815 0.641 -4.769 1.00 88.62 103 SER A CA 1
ATOM 766 C C . SER A 1 103 ? 4.538 1.294 -5.955 1.00 88.62 103 SER A C 1
ATOM 768 O O . SER A 1 103 ? 5.523 0.748 -6.459 1.00 88.62 103 SER A O 1
ATOM 770 N N . ILE A 1 104 ? 4.096 2.484 -6.383 1.00 89.38 104 ILE A N 1
ATOM 771 C CA . ILE A 1 104 ? 4.733 3.242 -7.472 1.00 89.38 104 ILE A CA 1
ATOM 772 C C . ILE A 1 104 ? 6.161 3.646 -7.089 1.00 89.38 104 ILE A C 1
ATOM 774 O O . ILE A 1 104 ? 7.090 3.431 -7.870 1.00 89.38 104 ILE A O 1
ATOM 778 N N . PHE A 1 105 ? 6.355 4.183 -5.883 1.00 87.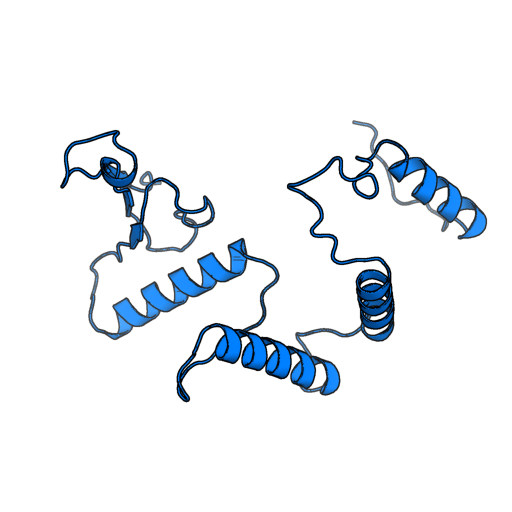88 105 PHE A N 1
ATOM 779 C CA . PHE A 1 105 ? 7.671 4.595 -5.398 1.00 87.88 105 PHE A CA 1
ATOM 780 C C . PHE A 1 105 ? 8.677 3.433 -5.404 1.00 87.88 105 PHE A C 1
ATOM 782 O O . PHE A 1 105 ? 9.788 3.569 -5.928 1.00 87.88 105 PHE A O 1
ATOM 789 N N . LEU A 1 106 ? 8.285 2.271 -4.871 1.00 87.81 106 LEU A N 1
ATOM 790 C CA . LEU A 1 106 ? 9.136 1.082 -4.820 1.00 87.81 106 LEU A CA 1
ATOM 791 C C . LEU A 1 106 ? 9.443 0.538 -6.219 1.00 87.81 106 LEU A C 1
ATOM 793 O O . LEU A 1 106 ? 10.595 0.190 -6.486 1.00 87.81 106 LEU A O 1
ATOM 797 N N . ALA A 1 107 ? 8.468 0.538 -7.133 1.00 90.62 107 ALA A N 1
ATOM 798 C CA . ALA A 1 107 ? 8.686 0.144 -8.525 1.00 90.62 107 ALA A CA 1
ATOM 799 C C . ALA A 1 107 ? 9.701 1.063 -9.228 1.00 90.62 107 ALA A C 1
ATOM 801 O O . ALA A 1 107 ? 10.640 0.586 -9.872 1.00 90.62 107 ALA A O 1
ATOM 802 N N . VAL A 1 108 ? 9.568 2.383 -9.057 1.00 90.69 108 VAL A N 1
ATOM 803 C CA . VAL A 1 108 ? 10.503 3.369 -9.619 1.00 90.69 108 VAL A CA 1
ATOM 804 C C . VAL A 1 108 ? 11.904 3.204 -9.027 1.00 90.69 108 VAL A C 1
ATOM 806 O O . VAL A 1 108 ? 12.893 3.201 -9.767 1.00 90.69 108 VAL A O 1
ATOM 809 N N . LYS A 1 109 ? 12.011 3.028 -7.706 1.00 89.69 109 LYS A N 1
ATOM 810 C CA . LYS A 1 109 ? 13.286 2.757 -7.031 1.00 89.69 109 LYS A CA 1
ATOM 811 C C . LYS A 1 109 ? 13.944 1.483 -7.569 1.00 89.69 109 LYS A C 1
ATOM 813 O O . LYS A 1 109 ? 15.128 1.526 -7.899 1.00 89.69 109 LYS A O 1
ATOM 818 N N . ALA A 1 110 ? 13.200 0.382 -7.678 1.00 90.94 110 ALA A N 1
ATOM 819 C CA . ALA A 1 110 ? 13.718 -0.889 -8.178 1.00 90.94 110 ALA A CA 1
ATOM 820 C C . ALA A 1 110 ? 14.219 -0.763 -9.626 1.00 90.94 110 ALA A C 1
ATOM 822 O O . ALA A 1 110 ? 15.332 -1.187 -9.931 1.00 90.94 110 ALA A O 1
ATOM 823 N N . ALA A 1 111 ? 13.454 -0.101 -10.501 1.00 89.44 111 ALA A N 1
ATOM 824 C CA . ALA A 1 111 ? 13.862 0.151 -11.883 1.00 89.44 111 ALA A CA 1
ATOM 825 C C . ALA A 1 111 ? 15.129 1.020 -11.969 1.00 89.44 111 ALA A C 1
ATOM 827 O O . ALA A 1 111 ? 16.034 0.731 -12.755 1.00 89.44 111 ALA A O 1
ATOM 828 N N . ARG A 1 112 ? 15.226 2.066 -11.137 1.00 87.81 112 ARG A N 1
ATOM 829 C CA . ARG A 1 112 ? 16.414 2.927 -11.036 1.00 87.81 112 ARG A CA 1
ATOM 830 C C . ARG A 1 112 ? 17.649 2.130 -10.617 1.00 87.81 112 ARG A C 1
ATOM 832 O O . ARG A 1 112 ? 18.711 2.307 -11.212 1.00 87.81 112 ARG A O 1
ATOM 839 N N . ASP A 1 113 ? 17.520 1.298 -9.588 1.00 88.94 113 ASP A N 1
ATOM 840 C CA . ASP A 1 113 ? 18.631 0.520 -9.038 1.00 88.94 113 ASP A CA 1
ATOM 841 C C . ASP A 1 113 ? 19.086 -0.548 -10.051 1.00 88.94 113 ASP A C 1
ATOM 843 O O . ASP A 1 113 ? 20.268 -0.598 -10.391 1.00 88.94 113 ASP A O 1
ATOM 847 N N . ALA A 1 114 ? 18.148 -1.256 -10.689 1.00 88.81 114 ALA A N 1
ATOM 848 C CA . ALA A 1 114 ? 18.444 -2.198 -11.769 1.00 88.81 114 ALA A CA 1
ATOM 849 C C . ALA A 1 114 ? 19.109 -1.531 -12.992 1.00 88.81 114 ALA A C 1
ATOM 851 O O . ALA A 1 114 ? 20.007 -2.105 -13.608 1.00 88.81 114 ALA A O 1
ATOM 852 N N . ALA A 1 115 ? 18.701 -0.312 -13.367 1.00 86.88 115 ALA A N 1
ATOM 853 C CA . ALA A 1 115 ? 19.334 0.425 -14.463 1.00 86.88 115 ALA A CA 1
ATOM 854 C C . ALA A 1 115 ? 20.796 0.783 -14.147 1.00 86.88 115 ALA A C 1
ATOM 856 O O . ALA A 1 115 ? 21.658 0.711 -15.027 1.00 86.88 115 ALA A O 1
ATOM 857 N N . ARG A 1 116 ? 21.092 1.138 -12.890 1.00 85.38 116 ARG A N 1
ATOM 858 C CA . ARG A 1 116 ? 22.463 1.409 -12.433 1.00 85.38 116 ARG A CA 1
ATOM 859 C C . ARG A 1 116 ? 23.327 0.155 -12.493 1.00 85.38 116 ARG A C 1
ATOM 861 O O . ARG A 1 116 ? 24.432 0.223 -13.025 1.00 85.38 116 ARG A O 1
ATOM 868 N N . GLU A 1 117 ? 22.808 -0.975 -12.018 1.00 88.19 117 GLU A N 1
ATOM 869 C CA . GLU A 1 117 ? 23.497 -2.273 -12.060 1.00 88.19 117 GLU A CA 1
ATOM 870 C C . GLU A 1 117 ? 23.806 -2.723 -13.494 1.00 88.19 117 GLU A C 1
ATOM 872 O O . GLU A 1 117 ? 24.882 -3.248 -13.762 1.00 88.19 117 GLU A O 1
ATOM 877 N N . ARG A 1 118 ? 22.910 -2.442 -14.449 1.00 87.81 118 ARG A N 1
ATOM 878 C CA . ARG A 1 118 ? 23.087 -2.762 -15.879 1.00 87.81 118 ARG A CA 1
ATOM 879 C C . ARG A 1 118 ? 24.043 -1.828 -16.630 1.00 87.81 118 ARG A C 1
ATOM 881 O O . ARG A 1 118 ? 24.114 -1.886 -17.854 1.00 87.81 118 ARG A O 1
ATOM 888 N N . GLY A 1 119 ? 24.773 -0.963 -15.930 1.00 79.69 119 GLY A N 1
ATOM 889 C CA . GLY A 1 119 ? 25.809 -0.136 -16.545 1.00 79.69 119 GLY A CA 1
ATOM 890 C C . GLY A 1 119 ? 25.319 1.195 -17.114 1.00 79.69 119 GLY A C 1
ATOM 891 O O . GLY A 1 119 ? 26.036 1.808 -17.900 1.00 79.69 119 GLY A O 1
ATOM 892 N N . ALA A 1 120 ? 24.167 1.720 -16.671 1.00 69.75 120 ALA A N 1
ATOM 893 C CA . ALA A 1 120 ? 23.781 3.106 -16.981 1.00 69.75 120 ALA A CA 1
ATOM 894 C C . ALA A 1 120 ? 24.801 4.160 -16.467 1.00 69.75 120 ALA A C 1
ATOM 896 O O . ALA A 1 120 ? 24.694 5.345 -16.792 1.00 69.75 120 ALA A O 1
ATOM 897 N N . GLY A 1 121 ? 25.822 3.758 -15.699 1.00 65.06 121 GLY A N 1
ATOM 898 C CA . GLY A 1 121 ? 26.958 4.595 -15.311 1.00 65.06 121 GLY A CA 1
ATOM 899 C C . GLY A 1 121 ? 26.551 5.823 -14.487 1.00 65.06 121 GLY A C 1
ATOM 900 O O . GLY A 1 121 ? 25.600 5.782 -13.713 1.00 65.06 121 GLY A O 1
ATOM 901 N N . LYS A 1 122 ? 27.263 6.947 -14.672 1.00 57.75 122 LYS A N 1
ATOM 902 C CA . LYS A 1 122 ? 26.921 8.263 -14.084 1.00 57.75 122 LYS A CA 1
ATOM 903 C C . LYS A 1 122 ? 25.721 8.940 -14.768 1.00 57.75 122 LYS A C 1
ATOM 905 O O . LYS A 1 122 ? 25.359 10.055 -14.386 1.00 57.75 122 LYS A O 1
ATOM 910 N N . SER A 1 123 ? 25.131 8.329 -15.802 1.00 64.88 123 SER A N 1
ATOM 911 C CA . SER A 1 123 ? 23.991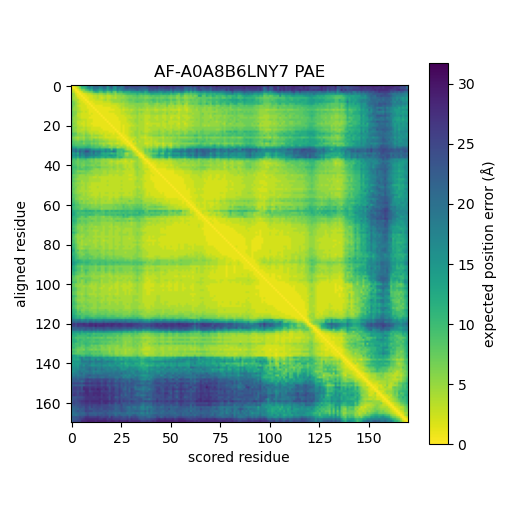 8.934 -16.488 1.00 64.88 123 SER A CA 1
ATOM 912 C C . SER A 1 123 ? 22.768 8.916 -15.570 1.00 64.88 123 SER A C 1
ATOM 914 O O . SER A 1 123 ? 22.507 7.955 -14.849 1.00 64.88 123 SER A O 1
ATO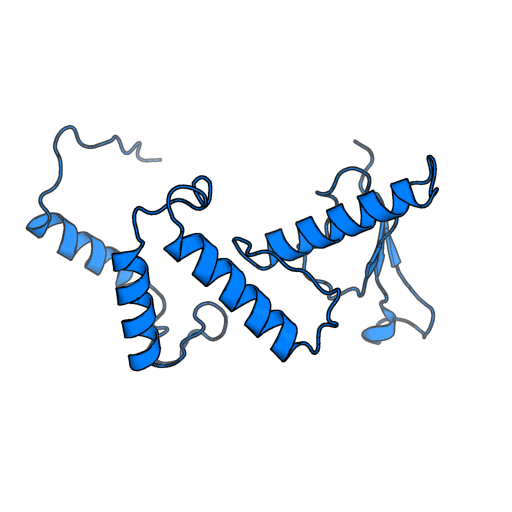M 916 N N . THR A 1 124 ? 22.049 10.034 -1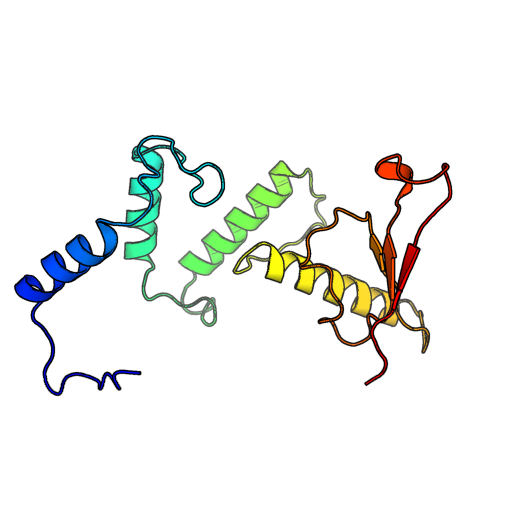5.526 1.00 67.25 124 THR A N 1
ATOM 917 C CA . THR A 1 124 ? 20.882 10.181 -14.655 1.00 67.25 124 THR A CA 1
ATOM 918 C C . THR A 1 124 ? 19.718 9.347 -15.205 1.00 67.25 124 THR A C 1
ATOM 920 O O . THR A 1 124 ? 19.322 9.597 -16.348 1.00 67.25 124 THR A O 1
ATOM 923 N N . PRO A 1 125 ? 19.154 8.392 -14.436 1.00 73.62 125 PRO A N 1
ATOM 924 C CA . PRO A 1 125 ? 17.991 7.616 -14.861 1.00 73.62 125 PRO A CA 1
ATOM 925 C C . PRO A 1 125 ? 16.814 8.525 -15.234 1.00 73.62 125 PRO A C 1
ATOM 927 O O . PRO A 1 125 ? 16.540 9.518 -14.554 1.00 73.62 125 PRO A O 1
ATOM 930 N N . ARG A 1 126 ? 16.123 8.189 -16.328 1.00 77.62 126 ARG A N 1
ATOM 931 C CA . ARG A 1 126 ? 14.967 8.934 -16.847 1.00 77.62 126 ARG A CA 1
ATOM 932 C C . ARG A 1 126 ? 13.765 8.009 -16.946 1.00 77.62 126 ARG A C 1
ATOM 934 O O . ARG A 1 126 ? 13.916 6.869 -17.377 1.00 77.62 126 ARG A O 1
ATOM 941 N N . ILE A 1 127 ? 12.593 8.520 -16.587 1.00 80.94 127 ILE A N 1
ATOM 942 C CA . ILE A 1 127 ? 11.324 7.799 -16.696 1.00 80.94 127 ILE A CA 1
ATOM 943 C C . ILE A 1 127 ? 10.478 8.523 -17.740 1.00 80.94 127 ILE A C 1
ATOM 945 O O . ILE A 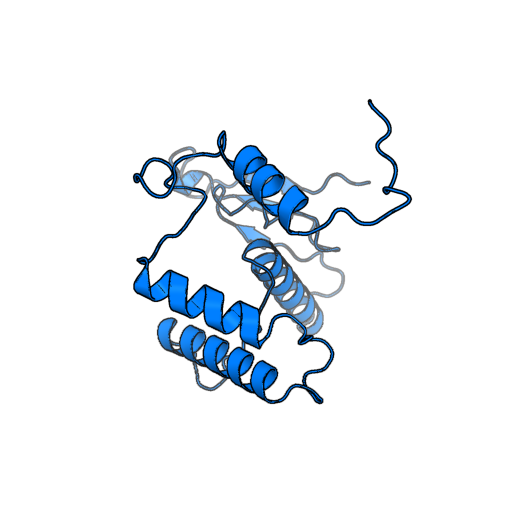1 127 ? 10.346 9.749 -17.711 1.00 80.94 127 ILE A O 1
ATOM 949 N N . VAL A 1 128 ? 9.944 7.761 -18.688 1.00 83.44 128 VAL A N 1
ATOM 950 C CA . VAL A 1 128 ? 8.992 8.250 -19.686 1.00 83.44 128 VAL A CA 1
ATOM 951 C C . VAL A 1 128 ? 7.607 7.819 -19.232 1.00 83.44 128 VAL A C 1
ATOM 953 O O . VAL A 1 128 ? 7.399 6.639 -18.956 1.00 83.44 128 VAL A O 1
ATOM 956 N N . LEU A 1 129 ? 6.685 8.769 -19.112 1.00 80.94 129 LEU A N 1
ATOM 957 C CA . LEU A 1 129 ? 5.348 8.552 -18.573 1.00 80.94 129 LEU A CA 1
ATOM 958 C C . LEU A 1 129 ? 4.298 9.251 -19.450 1.00 80.94 129 LEU A C 1
ATOM 960 O O . LEU A 1 129 ? 4.609 10.174 -20.199 1.00 80.94 129 LEU A O 1
ATOM 964 N N . PRO A 1 130 ? 3.029 8.836 -19.398 1.00 75.81 130 PRO A N 1
ATOM 965 C CA . PRO A 1 130 ? 1.947 9.636 -19.955 1.00 75.81 130 PRO A CA 1
ATOM 966 C C . PRO A 1 130 ? 1.651 10.852 -19.059 1.00 75.81 130 PRO A C 1
ATOM 968 O O . PRO A 1 130 ? 1.880 10.808 -17.853 1.00 75.81 130 PRO A O 1
ATOM 971 N N . TYR A 1 131 ? 1.095 11.931 -19.623 1.00 74.44 131 TYR A N 1
ATOM 972 C CA . TYR A 1 131 ? 0.723 13.122 -18.839 1.00 74.44 131 TYR A CA 1
ATOM 973 C C . TYR A 1 131 ? -0.281 12.816 -17.716 1.00 74.44 131 TYR A C 1
ATOM 975 O O . TYR A 1 131 ? -0.169 13.374 -16.633 1.00 74.44 131 TYR A O 1
ATOM 983 N N . SER A 1 132 ? -1.225 11.895 -17.939 1.00 79.75 132 SER A N 1
ATOM 984 C CA . SER A 1 132 ? -2.187 11.478 -16.908 1.00 79.75 132 SER A CA 1
ATOM 985 C C . SER A 1 132 ? -1.630 10.441 -15.930 1.00 79.75 132 SER A C 1
ATOM 987 O O . SER A 1 132 ? -2.415 9.771 -15.257 1.00 79.75 132 SER A O 1
ATOM 989 N N . ALA A 1 133 ? -0.311 10.222 -15.896 1.00 82.38 133 ALA A N 1
ATOM 990 C CA . ALA A 1 133 ? 0.285 9.359 -14.888 1.00 82.38 133 ALA A CA 1
ATOM 991 C C . ALA A 1 133 ? -0.083 9.863 -13.486 1.00 82.38 133 ALA A C 1
ATOM 993 O O . ALA A 1 133 ? -0.205 11.065 -13.249 1.00 82.38 133 ALA A O 1
ATOM 994 N N . HIS A 1 134 ? -0.273 8.927 -12.557 1.00 86.25 134 HIS A N 1
ATOM 995 C CA . HIS A 1 134 ? -0.624 9.263 -11.182 1.00 86.25 134 HIS A CA 1
ATOM 996 C C . HIS A 1 134 ? 0.433 10.208 -10.570 1.00 86.25 134 HIS A C 1
ATOM 998 O O . HIS A 1 134 ? 1.624 9.967 -10.773 1.00 86.25 134 HIS A O 1
ATOM 1004 N N . PRO A 1 135 ? 0.056 11.222 -9.767 1.00 85.00 135 PRO A N 1
ATOM 1005 C CA . PRO A 1 135 ? 1.014 12.168 -9.181 1.00 85.00 135 PRO A CA 1
ATOM 1006 C C . PRO A 1 135 ? 2.111 11.541 -8.308 1.00 85.00 135 PRO A C 1
ATOM 1008 O O . PRO A 1 135 ? 3.126 12.175 -8.061 1.00 85.00 135 PRO A O 1
ATOM 1011 N N . ALA A 1 136 ? 1.935 10.289 -7.870 1.00 84.38 136 ALA A N 1
ATOM 1012 C CA . ALA A 1 136 ? 2.976 9.517 -7.178 1.00 84.38 136 ALA A CA 1
ATOM 1013 C C . ALA A 1 136 ? 4.222 9.244 -8.044 1.00 84.38 136 ALA A C 1
ATOM 1015 O O . ALA A 1 136 ? 5.272 8.890 -7.515 1.00 84.38 136 ALA A O 1
ATOM 1016 N N . PHE A 1 137 ? 4.124 9.389 -9.368 1.00 81.94 137 PHE A N 1
ATOM 1017 C CA . PHE A 1 137 ? 5.292 9.456 -10.234 1.00 81.94 137 PHE A CA 1
ATOM 1018 C C . PHE A 1 137 ? 5.896 10.865 -10.178 1.00 81.94 137 PHE A C 1
ATOM 1020 O O . PHE A 1 137 ? 5.677 11.686 -11.068 1.00 81.94 137 PHE A O 1
ATOM 1027 N N . ASP A 1 138 ? 6.654 11.143 -9.122 1.00 78.50 138 ASP A N 1
ATOM 1028 C CA . ASP A 1 138 ? 7.294 12.435 -8.881 1.00 78.50 138 ASP A CA 1
ATOM 1029 C C . ASP A 1 138 ? 8.833 12.320 -8.777 1.00 78.50 138 ASP A C 1
ATOM 1031 O O . ASP A 1 138 ? 9.448 11.311 -9.138 1.00 78.50 138 ASP A O 1
ATOM 1035 N N . PHE A 1 139 ? 9.483 13.393 -8.315 1.00 74.50 139 PHE A N 1
ATOM 1036 C CA . PHE A 1 139 ? 10.934 13.452 -8.108 1.00 74.50 139 PHE A CA 1
ATOM 1037 C C . PHE A 1 139 ? 11.374 13.019 -6.696 1.00 74.50 139 PHE A C 1
ATOM 1039 O O . PHE A 1 139 ? 12.534 13.228 -6.336 1.00 74.50 139 PHE A O 1
ATOM 1046 N N . SER A 1 140 ? 10.489 12.414 -5.892 1.00 76.50 140 SER A N 1
ATOM 1047 C CA . SER A 1 140 ? 10.805 11.976 -4.521 1.00 76.50 140 SER A CA 1
ATOM 1048 C C . SER A 1 140 ? 11.858 10.867 -4.478 1.00 76.50 140 SER A C 1
ATOM 1050 O O . SER A 1 140 ? 12.562 10.720 -3.480 1.00 76.50 140 SER A O 1
ATOM 1052 N N . VAL A 1 141 ? 12.020 10.107 -5.567 1.00 71.75 141 VAL A N 1
ATOM 1053 C CA . VAL A 1 141 ? 13.061 9.083 -5.698 1.00 71.75 141 VAL A CA 1
ATOM 1054 C C . VAL A 1 141 ? 14.399 9.743 -6.070 1.00 71.75 141 VAL A C 1
ATOM 1056 O O . VAL A 1 141 ? 14.565 10.206 -7.206 1.00 71.75 141 VAL A O 1
ATOM 1059 N N . PRO A 1 142 ? 15.427 9.716 -5.192 1.00 71.81 142 PRO A N 1
ATOM 1060 C CA . PRO A 1 142 ? 16.691 10.393 -5.467 1.00 71.81 142 PRO A CA 1
ATOM 1061 C C . PRO A 1 142 ? 17.359 9.893 -6.750 1.00 71.81 142 PRO A C 1
ATOM 1063 O O . PRO A 1 142 ? 17.563 8.692 -6.952 1.00 71.81 142 PRO A O 1
ATOM 1066 N N . GLY A 1 143 ? 17.739 10.824 -7.622 1.00 66.81 143 GLY A N 1
ATOM 1067 C CA . GLY A 1 143 ? 18.358 10.516 -8.911 1.00 66.81 143 GLY A CA 1
ATOM 1068 C C . GLY A 1 143 ? 17.384 10.413 -10.086 1.00 66.81 143 GLY A C 1
ATOM 1069 O O . GLY A 1 143 ? 17.862 10.335 -11.213 1.00 66.81 143 GLY A O 1
ATOM 1070 N N . VAL A 1 144 ? 16.069 10.486 -9.865 1.00 69.88 144 VAL A N 1
ATOM 1071 C CA . VAL A 1 144 ? 15.104 10.808 -10.927 1.00 69.88 144 VAL A CA 1
ATOM 1072 C C . VAL A 1 144 ? 15.110 12.327 -11.099 1.00 69.88 144 VAL A C 1
ATOM 1074 O O . VAL A 1 144 ? 14.806 13.054 -10.161 1.00 69.88 144 VAL A O 1
ATOM 1077 N N . ARG A 1 145 ? 15.523 12.833 -12.269 1.00 69.38 145 ARG A N 1
ATOM 1078 C CA . ARG A 1 145 ? 15.639 14.293 -12.510 1.00 69.38 145 ARG A CA 1
ATOM 1079 C C . ARG A 1 145 ? 14.819 14.811 -13.685 1.00 69.38 145 ARG A C 1
ATOM 1081 O O . ARG A 1 145 ? 14.797 16.017 -13.921 1.00 69.38 145 ARG A O 1
ATOM 1088 N N . SER A 1 146 ? 14.167 13.928 -14.434 1.00 70.19 146 SER A N 1
ATOM 1089 C CA . SER A 1 146 ? 13.276 14.325 -15.521 1.00 70.19 146 SER A CA 1
ATOM 1090 C C . SER A 1 146 ? 12.150 13.321 -15.729 1.00 70.19 146 SER A C 1
ATOM 1092 O O . SER A 1 146 ? 12.410 12.116 -15.720 1.00 70.19 146 SER A O 1
ATOM 1094 N N . ILE A 1 147 ? 10.950 13.835 -15.989 1.00 72.50 147 ILE A N 1
ATOM 1095 C CA . ILE A 1 147 ? 9.762 13.081 -16.390 1.00 72.50 147 ILE A CA 1
ATOM 1096 C C . ILE A 1 147 ? 9.326 13.623 -17.753 1.00 72.50 147 ILE A C 1
ATOM 1098 O O . ILE A 1 147 ? 9.130 14.828 -17.905 1.00 72.50 147 ILE A O 1
ATOM 1102 N N . SER A 1 148 ? 9.213 12.751 -18.752 1.00 68.06 148 SER A N 1
ATOM 1103 C CA . SER A 1 148 ? 8.612 13.103 -20.047 1.00 68.06 148 SER A CA 1
ATOM 1104 C C . SER A 1 148 ? 7.138 12.718 -20.041 1.00 68.06 148 SER A C 1
ATOM 1106 O O . SER A 1 148 ? 6.832 11.640 -19.544 1.00 68.06 148 SER A O 1
ATOM 1108 N N . ALA A 1 149 ? 6.274 13.566 -20.602 1.00 70.00 149 ALA A N 1
ATOM 1109 C CA . ALA A 1 149 ? 4.827 13.405 -20.689 1.00 70.00 149 ALA A CA 1
ATOM 1110 C C . ALA A 1 149 ? 4.335 13.494 -22.148 1.00 70.00 149 ALA A C 1
ATOM 1112 O O . ALA A 1 149 ? 4.536 14.504 -22.827 1.00 70.00 149 ALA A O 1
ATOM 1113 N N . ASP A 1 150 ? 3.657 12.451 -22.632 1.00 65.06 150 ASP A N 1
ATOM 1114 C CA . ASP A 1 150 ? 3.135 12.387 -24.006 1.00 65.06 150 ASP A CA 1
ATOM 1115 C C . ASP A 1 150 ? 1.765 13.073 -24.142 1.00 65.06 150 ASP A C 1
ATOM 1117 O O . ASP A 1 150 ? 0.712 12.454 -23.977 1.00 65.06 150 ASP A O 1
ATOM 1121 N N . LEU A 1 151 ? 1.765 14.361 -24.494 1.00 63.47 151 LEU A N 1
ATOM 1122 C CA . LEU A 1 151 ? 0.539 15.154 -24.675 1.00 63.47 151 LEU A CA 1
ATOM 1123 C C . LEU A 1 151 ? -0.315 14.689 -25.865 1.00 63.47 151 LEU A C 1
ATOM 1125 O O . LEU A 1 151 ? -1.540 14.825 -25.850 1.00 63.47 151 LEU A O 1
ATOM 1129 N N . HIS A 1 152 ? 0.310 14.091 -26.883 1.00 62.09 152 HIS A N 1
ATOM 1130 C CA . HIS A 1 152 ? -0.391 13.604 -28.074 1.00 62.09 152 HIS A CA 1
ATOM 1131 C C . HIS A 1 152 ? -1.355 12.440 -27.782 1.00 62.09 152 HIS A C 1
ATOM 1133 O O . HIS A 1 152 ? -2.262 12.182 -28.571 1.00 62.09 152 HIS A O 1
ATOM 1139 N N . LYS A 1 153 ? -1.202 11.749 -26.643 1.00 52.03 153 LYS A N 1
ATOM 1140 C CA . LYS A 1 153 ? -2.147 10.716 -26.183 1.00 52.03 153 LYS A CA 1
ATOM 1141 C C . LYS A 1 153 ? -3.496 11.295 -25.737 1.00 52.03 153 LYS A C 1
ATOM 1143 O O . LYS A 1 153 ? -4.453 10.543 -25.606 1.00 52.03 153 LYS A O 1
ATOM 1148 N N . TYR A 1 154 ? -3.572 12.616 -25.571 1.00 58.03 154 TYR A N 1
ATOM 1149 C CA . TYR A 1 154 ? -4.751 13.352 -25.108 1.00 58.03 154 TYR A CA 1
ATOM 1150 C C . TYR A 1 154 ? -5.265 14.363 -26.142 1.00 58.03 154 TYR A C 1
ATOM 1152 O O . TYR A 1 154 ? -6.094 15.205 -25.822 1.00 58.03 154 TYR A O 1
ATOM 1160 N N . GLY A 1 155 ? -4.754 14.324 -27.378 1.00 57.56 155 GLY A N 1
ATOM 1161 C CA . GLY A 1 155 ? -5.166 15.253 -28.436 1.00 57.56 155 GLY A CA 1
ATOM 1162 C C . GLY A 1 155 ? -4.662 16.692 -28.267 1.00 57.56 155 GLY A C 1
ATOM 1163 O O . GLY A 1 155 ? -5.024 17.551 -29.063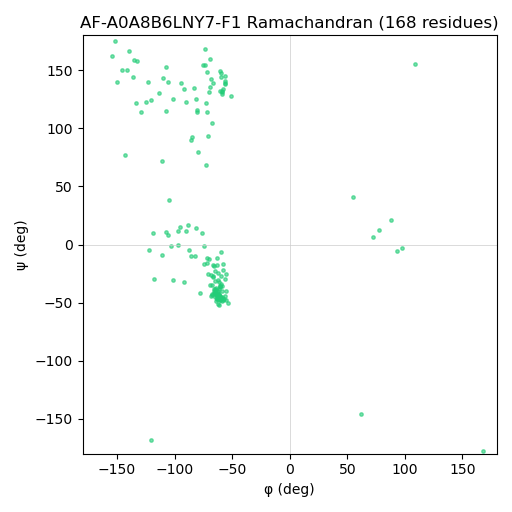 1.00 57.56 155 GLY A O 1
ATOM 1164 N N . TYR A 1 156 ? -3.799 16.964 -27.281 1.00 64.94 156 TYR A N 1
ATOM 1165 C CA . TYR A 1 156 ? -3.245 18.304 -27.040 1.00 64.94 156 TYR A CA 1
ATOM 1166 C C . TYR A 1 156 ? -2.049 18.656 -27.939 1.00 64.94 156 TYR A C 1
ATOM 1168 O O . TYR A 1 156 ? -1.607 19.802 -27.943 1.00 64.94 156 TYR A O 1
ATOM 1176 N N . ALA A 1 157 ? -1.499 17.694 -28.688 1.00 69.81 157 ALA A N 1
ATOM 1177 C CA . ALA A 1 157 ? -0.401 17.923 -29.625 1.00 69.81 157 ALA A CA 1
ATOM 1178 C C . ALA A 1 157 ? -0.384 16.877 -30.756 1.00 69.81 157 ALA A C 1
ATOM 1180 O O . ALA A 1 157 ? -0.978 15.803 -30.630 1.00 69.81 157 ALA A O 1
ATOM 1181 N N . ALA A 1 158 ? 0.323 17.173 -31.853 1.00 70.38 158 ALA A N 1
ATOM 1182 C CA . ALA A 1 158 ? 0.525 16.227 -32.952 1.00 70.38 158 ALA A CA 1
ATOM 1183 C C . ALA A 1 158 ? 1.251 14.953 -32.474 1.00 70.38 158 ALA A C 1
ATOM 1185 O O . ALA A 1 158 ? 2.068 14.997 -31.551 1.00 70.38 158 ALA A O 1
ATOM 1186 N N . LYS A 1 159 ? 0.971 13.806 -33.113 1.00 58.28 159 LYS A N 1
ATOM 1187 C CA . LYS A 1 159 ? 1.678 12.542 -32.837 1.00 58.28 159 LYS A CA 1
ATOM 1188 C C . LYS A 1 159 ? 3.193 12.764 -32.900 1.00 58.28 159 LYS A C 1
ATOM 1190 O O . LYS A 1 159 ? 3.696 13.287 -33.888 1.00 58.28 159 LYS A O 1
ATOM 1195 N N . GLY A 1 160 ? 3.894 12.346 -31.845 1.00 59.69 160 GLY A N 1
ATOM 1196 C CA . GLY A 1 160 ? 5.342 12.536 -31.698 1.00 59.69 160 GLY A CA 1
ATOM 1197 C C . GLY A 1 160 ? 5.757 13.738 -30.841 1.00 59.69 160 GLY A C 1
ATOM 1198 O O . GLY A 1 160 ? 6.948 13.905 -30.603 1.00 59.69 160 GLY A O 1
ATOM 1199 N N . ALA A 1 161 ? 4.814 14.547 -30.345 1.00 59.47 161 ALA A N 1
ATOM 1200 C CA . ALA A 1 161 ? 5.100 15.621 -29.394 1.00 59.47 161 ALA A CA 1
ATOM 1201 C C . ALA A 1 161 ? 4.962 15.160 -27.928 1.00 59.47 161 ALA A C 1
ATOM 1203 O O . ALA A 1 161 ? 3.954 14.547 -27.546 1.00 59.47 161 ALA A O 1
ATOM 1204 N N . SER A 1 162 ? 5.961 15.523 -27.116 1.00 58.81 162 SER A N 1
ATOM 1205 C CA . SER A 1 162 ? 6.050 15.254 -25.673 1.00 58.81 162 SER A CA 1
ATOM 1206 C C . SER A 1 162 ? 6.654 16.463 -24.951 1.00 58.81 162 SER A C 1
ATOM 1208 O O . SER A 1 162 ? 7.470 17.188 -25.523 1.00 58.81 162 SER A O 1
ATOM 1210 N N . THR A 1 163 ? 6.286 16.687 -23.691 1.00 65.31 163 THR A N 1
ATOM 1211 C CA . THR A 1 163 ? 6.908 17.706 -22.830 1.00 65.31 163 THR A CA 1
ATOM 1212 C C . THR A 1 163 ? 7.808 17.044 -21.799 1.00 65.31 163 THR A C 1
ATOM 1214 O O . THR A 1 163 ? 7.475 16.000 -21.254 1.00 65.31 163 THR A O 1
ATOM 1217 N N . THR A 1 164 ? 8.973 17.633 -21.521 1.00 70.19 164 THR A N 1
ATOM 1218 C CA . THR A 1 164 ? 9.877 17.140 -20.470 1.00 70.19 164 THR A CA 1
ATOM 1219 C C . THR A 1 164 ? 9.850 18.087 -19.280 1.00 70.19 164 THR A C 1
ATOM 1221 O O . THR A 1 164 ? 10.304 19.224 -19.387 1.00 70.19 164 THR A O 1
ATOM 1224 N N . GLY A 1 165 ? 9.365 17.611 -18.137 1.00 66.44 165 GLY A N 1
ATOM 1225 C CA . GLY A 1 165 ? 9.566 18.263 -16.849 1.00 66.44 165 GLY A CA 1
ATOM 1226 C C . GLY A 1 165 ? 10.921 17.867 -16.266 1.00 66.44 165 GLY A C 1
ATOM 1227 O O . GLY A 1 165 ? 11.283 16.689 -16.273 1.00 66.44 165 GLY A O 1
ATOM 1228 N N . ARG A 1 166 ? 11.688 18.832 -15.757 1.00 69.62 166 ARG A N 1
ATOM 1229 C CA . ARG A 1 166 ? 12.905 18.582 -14.969 1.00 69.62 166 ARG A CA 1
ATOM 1230 C C . ARG A 1 166 ? 12.658 18.964 -13.518 1.00 69.62 166 ARG A C 1
ATOM 1232 O O . ARG A 1 166 ? 11.992 19.961 -13.260 1.00 69.62 166 ARG A O 1
ATOM 1239 N N . ALA A 1 167 ? 13.231 18.198 -12.594 1.00 66.19 167 ALA A N 1
ATOM 1240 C CA . ALA A 1 167 ? 13.311 18.621 -11.202 1.00 66.19 167 ALA A CA 1
ATOM 1241 C C . ALA A 1 167 ? 14.060 19.963 -11.140 1.00 66.19 167 ALA A C 1
ATOM 1243 O O . ALA A 1 167 ? 15.097 20.111 -11.796 1.00 66.19 167 ALA A O 1
ATOM 1244 N N . ALA A 1 168 ? 13.541 20.931 -10.383 1.00 58.69 168 ALA A N 1
ATOM 1245 C CA . ALA A 1 168 ? 14.276 22.158 -10.106 1.00 58.69 168 ALA A CA 1
ATOM 1246 C C . ALA A 1 168 ? 15.600 21.791 -9.422 1.00 58.69 168 ALA A C 1
ATOM 1248 O O . ALA A 1 168 ? 15.626 20.968 -8.507 1.00 58.69 168 ALA A O 1
ATOM 1249 N N . SER A 1 169 ? 16.708 22.354 -9.899 1.00 51.00 169 SER A N 1
ATOM 1250 C CA . SER A 1 169 ? 17.996 22.232 -9.224 1.00 51.00 169 SER A CA 1
ATOM 1251 C C . SER A 1 169 ? 17.919 22.996 -7.904 1.00 51.00 169 SER A C 1
ATOM 1253 O O . SER A 1 169 ? 17.923 24.225 -7.924 1.00 51.00 169 SER A O 1
ATOM 1255 N N . THR A 1 170 ? 17.796 22.271 -6.794 1.00 45.88 170 THR A N 1
ATOM 1256 C CA . THR A 1 170 ? 18.138 22.770 -5.455 1.00 45.88 170 THR A CA 1
ATOM 1257 C C . THR A 1 170 ? 19.644 22.824 -5.293 1.00 45.88 170 THR A C 1
ATOM 1259 O O . THR A 1 170 ? 20.284 21.822 -5.703 1.00 45.88 170 THR A O 1
#

Foldseek 3Di:
DPDDDDDPDDDDPVRVVVVVVVVCPPPDPVVVVPDPDDDDDPDPVVVVVVVVVCVVCVPPDPVPCVPVVVVVVVQQVVQVVVCVVVVHDPPDDDGDDPDDLVVVQVVVLVVQVVCVVVPCDPPQDEEEDAPPPDPSPDPPRDRHFKYKHDCVVVVPDDPPDIDIDGDPDD

pLDDT: mean 82.72, std 12.72, range [45.88, 98.12]

Solvent-accessible surface area (backbone atoms only — not comparable to full-atom values): 10802 Å² total; per-residue (Å²): 130,86,84,81,71,84,70,97,61,87,76,54,63,87,67,43,54,60,52,59,52,59,69,52,71,81,53,82,61,50,91,79,72,74,38,93,87,83,60,93,79,80,50,68,72,54,49,53,52,52,52,53,52,46,66,76,49,65,85,66,55,87,91,40,41,92,78,36,56,67,59,47,48,51,52,51,51,54,41,50,51,52,34,58,78,68,69,50,57,96,84,59,83,79,78,87,66,97,42,70,53,54,48,48,44,52,53,52,50,50,53,49,53,53,43,47,74,74,61,49,62,93,60,73,52,73,52,82,43,53,63,85,52,62,79,61,76,60,64,84,52,89,64,45,48,39,44,34,23,40,40,30,84,73,72,77,39,60,88,91,42,64,48,74,49,62,60,80,86,126

Mean predicted aligned error: 9.54 Å

Nearest PDB structures (foldseek):
  8cmx-assembly1_B  TM=7.489E-01  e=2.015E-07  Aspergillus fumigatus
  8cmx-assembly1_A  TM=7.484E-01  e=2.310E-07  Aspergillus fumigatus
  4q6r-assembly1_B  TM=7.682E-01  e=7.878E-07  Homo sapiens
  3mc6-assembly2_C-3  TM=7.332E-01  e=1.359E-06  Saccharomyces cerevisiae
  3mc6-assembly1_A-2  TM=7.332E-01  e=1.785E-06  Saccharomyces cerevisiae